Protein AF-A0A536BPM9-F1 (afdb_monomer_lite)

Radius of gyration: 30.45 Å; chains: 1; bounding box: 53×42×114 Å

Secondary structure (DSSP, 8-state):
-----------PPPP------------------------EEEEEEEEETTEEEEEEEEESS---HHHHHHHHHHHHHHHTTT--SSSHHHHHHHHHHHHH--EE--GGG-S-EEE--SSGGG-EEEPSS----SSS-S--S--B----------S----

Sequence (159 aa):
MAERDGRLSSPPGPAQGRGYTRIAPSLRGRFPVFPESLVFFYELHEGDDDLFSDLLLAREEEMDPELFFDTVQSVRHRVQDTYEHDTLIEAIAEVLERDYGFIFVSDDRLTAAVNVSKAEDENFLADLEGGAEPGEEDELGADYRAIVADFQGDPRRPN

Foldseek 3Di:
DDDDDDDDDDDDDDDDDDDDDPPDPPPPVPPPPPPPLPWDKDKDWDDDPPDIFMWIKTASDDDDPVRVVVLLVVQLVVPVVPDPDPDSVVSSRVCCVVPVVIDTDFLVNDPWDWDDDPDPVRTDTDDSVDDDDDDDDDDPRCRPDDDDDPPPPDPPDDD

pLDDT: mean 70.77, std 22.96, range [35.44, 98.38]

Structure (mmCIF, N/CA/C/O backbone):
data_AF-A0A536BPM9-F1
#
_entry.id   AF-A0A536BPM9-F1
#
loop_
_atom_site.group_PDB
_atom_site.id
_atom_site.type_symbol
_atom_site.label_atom_id
_atom_site.label_alt_id
_atom_site.label_comp_id
_atom_site.label_asym_id
_atom_site.label_entity_id
_atom_site.label_seq_id
_atom_site.pdbx_PDB_ins_code
_atom_site.Cartn_x
_atom_site.Cartn_y
_atom_site.Cartn_z
_atom_site.occupancy
_atom_site.B_iso_or_equiv
_atom_site.auth_seq_id
_atom_site.auth_comp_id
_atom_site.auth_asym_id
_atom_site.auth_atom_id
_atom_site.pdbx_PDB_model_num
ATOM 1 N N . MET A 1 1 ? 28.961 -3.727 -98.025 1.00 40.94 1 MET A N 1
ATOM 2 C CA . MET A 1 1 ? 28.758 -2.277 -97.823 1.00 40.94 1 MET A CA 1
ATOM 3 C C . MET A 1 1 ? 28.174 -2.077 -96.432 1.00 40.94 1 MET A C 1
ATOM 5 O O . MET A 1 1 ? 27.400 -2.927 -96.015 1.00 40.94 1 MET A O 1
ATOM 9 N N . ALA A 1 2 ? 28.647 -1.046 -95.726 1.00 40.09 2 ALA A N 1
ATOM 10 C CA . ALA A 1 2 ? 28.261 -0.608 -94.374 1.00 40.09 2 ALA A CA 1
ATOM 11 C C . ALA A 1 2 ? 26.733 -0.357 -94.259 1.00 40.09 2 ALA A C 1
ATOM 13 O O . ALA A 1 2 ? 26.079 -0.241 -95.287 1.00 40.09 2 ALA A O 1
ATOM 14 N N . GLU A 1 3 ? 26.078 -0.307 -93.094 1.00 39.88 3 GLU A N 1
ATOM 15 C CA . GLU A 1 3 ? 26.394 0.502 -91.909 1.00 39.88 3 GLU A CA 1
ATOM 16 C C . GLU A 1 3 ? 25.596 0.036 -90.662 1.00 39.88 3 GLU A C 1
ATOM 18 O O . GLU A 1 3 ? 24.747 -0.848 -90.739 1.00 39.88 3 GLU A O 1
ATOM 23 N N . ARG A 1 4 ? 25.951 0.595 -89.501 1.00 44.25 4 ARG A N 1
ATOM 24 C CA . ARG A 1 4 ? 25.688 0.155 -88.118 1.00 44.25 4 ARG A CA 1
ATOM 25 C C . ARG A 1 4 ? 24.351 0.653 -87.546 1.00 44.25 4 ARG A C 1
ATOM 27 O O . ARG A 1 4 ? 23.948 1.747 -87.895 1.00 44.25 4 ARG A O 1
ATOM 34 N N . ASP A 1 5 ? 23.785 -0.090 -86.585 1.00 43.41 5 ASP A N 1
ATOM 35 C CA . ASP A 1 5 ? 23.300 0.373 -85.256 1.00 43.41 5 ASP A CA 1
ATOM 36 C C . ASP A 1 5 ? 22.692 -0.849 -84.513 1.00 43.41 5 ASP A C 1
ATOM 38 O O . ASP A 1 5 ? 21.926 -1.602 -85.098 1.00 43.41 5 ASP A O 1
ATOM 42 N N . GLY A 1 6 ? 22.973 -1.216 -83.261 1.00 42.50 6 GLY A N 1
ATOM 43 C CA . GLY A 1 6 ? 23.669 -0.506 -82.200 1.00 42.50 6 GLY A CA 1
ATOM 44 C C . GLY A 1 6 ? 22.909 -0.482 -80.867 1.00 42.50 6 GLY A C 1
ATOM 45 O O . GLY A 1 6 ? 22.966 0.547 -80.214 1.00 42.50 6 GLY A O 1
ATOM 46 N N . ARG A 1 7 ? 22.204 -1.545 -80.417 1.00 44.56 7 ARG A N 1
ATOM 47 C CA . ARG A 1 7 ? 21.678 -1.624 -79.026 1.00 44.56 7 ARG A CA 1
ATOM 48 C C . ARG A 1 7 ? 21.736 -3.035 -78.424 1.00 44.56 7 ARG A C 1
ATOM 50 O O . ARG A 1 7 ? 20.856 -3.859 -78.653 1.00 44.56 7 ARG A O 1
ATOM 57 N N . LEU A 1 8 ? 22.784 -3.279 -77.630 1.00 44.41 8 LEU A N 1
ATOM 58 C CA . LEU A 1 8 ? 22.844 -4.334 -76.615 1.00 44.41 8 LEU A CA 1
ATOM 59 C C . LEU A 1 8 ? 22.082 -3.897 -75.352 1.00 44.41 8 LEU A C 1
ATOM 61 O O . LEU A 1 8 ? 22.133 -2.741 -74.942 1.00 44.41 8 LEU A O 1
ATOM 65 N N . SER A 1 9 ? 21.410 -4.873 -74.750 1.00 47.72 9 SER A N 1
ATOM 66 C CA . SER A 1 9 ? 20.686 -4.834 -73.479 1.00 47.72 9 SER A CA 1
ATOM 67 C C . SER A 1 9 ? 21.634 -4.891 -72.272 1.00 47.72 9 SER A C 1
ATOM 69 O O . SER A 1 9 ? 22.563 -5.699 -72.293 1.00 47.72 9 SER A O 1
ATOM 71 N N . SER A 1 10 ? 21.388 -4.074 -71.235 1.00 44.22 10 SER A N 1
ATOM 72 C CA . SER A 1 10 ? 21.797 -4.219 -69.812 1.00 44.22 10 SER A CA 1
ATOM 73 C C . SER A 1 10 ? 21.151 -3.078 -68.969 1.00 44.22 10 SER A C 1
ATOM 75 O O . SER A 1 10 ? 20.639 -2.131 -69.565 1.00 44.22 10 SER A O 1
ATOM 77 N N . PRO A 1 11 ? 21.153 -3.113 -67.616 1.00 46.88 11 PRO A N 1
ATOM 78 C CA . PRO A 1 11 ? 20.110 -3.610 -66.701 1.00 46.88 11 PRO A CA 1
ATOM 79 C C . PRO A 1 11 ? 19.320 -2.460 -66.009 1.00 46.88 11 PRO A C 1
ATOM 81 O O . PRO A 1 11 ? 19.604 -1.289 -66.264 1.00 46.88 11 PRO A O 1
ATOM 84 N N . PRO A 1 12 ? 18.324 -2.743 -65.136 1.00 44.25 12 PRO A N 1
ATOM 85 C CA . PRO A 1 12 ? 17.474 -1.701 -64.551 1.00 44.25 12 PRO A CA 1
ATOM 86 C C . PRO A 1 12 ? 18.182 -0.873 -63.463 1.00 44.25 12 PRO A C 1
ATOM 88 O O . PRO A 1 12 ? 18.850 -1.412 -62.583 1.00 44.25 12 PRO A O 1
ATOM 91 N N . GLY A 1 13 ? 17.982 0.448 -63.523 1.00 38.16 13 GLY A N 1
ATOM 92 C CA . GLY A 1 13 ? 18.310 1.410 -62.464 1.00 38.16 13 GLY A CA 1
ATOM 93 C C . GLY A 1 13 ? 17.225 1.503 -61.373 1.00 38.16 13 GLY A C 1
ATOM 94 O O . GLY A 1 13 ? 16.150 0.919 -61.520 1.00 38.16 13 GLY A O 1
ATOM 95 N N . PRO A 1 14 ? 17.502 2.214 -60.262 1.00 40.28 14 PRO A N 1
ATOM 96 C CA . PRO A 1 14 ? 16.812 2.030 -58.989 1.00 40.28 14 PRO A CA 1
ATOM 97 C C . PRO A 1 14 ? 15.455 2.739 -58.892 1.00 40.28 14 PRO A C 1
ATOM 99 O O . PRO A 1 14 ? 15.214 3.791 -59.484 1.00 40.28 14 PRO A O 1
ATOM 102 N N . ALA A 1 15 ? 14.594 2.131 -58.076 1.00 51.00 15 ALA A N 1
ATOM 103 C CA . ALA A 1 15 ? 13.246 2.549 -57.729 1.00 51.00 15 ALA A CA 1
ATOM 104 C C . ALA A 1 15 ? 13.170 3.978 -57.168 1.00 51.00 15 ALA A C 1
ATOM 106 O O . ALA A 1 15 ? 13.885 4.325 -56.230 1.00 51.00 15 ALA A O 1
ATOM 107 N N . GLN A 1 16 ? 12.224 4.769 -57.678 1.00 44.72 16 GLN A N 1
ATOM 108 C CA . GLN A 1 16 ? 11.782 6.021 -57.067 1.00 44.72 16 GLN A CA 1
ATOM 109 C C . GLN A 1 16 ? 10.257 6.144 -57.153 1.00 44.72 16 GLN A C 1
ATOM 111 O O . GLN A 1 16 ? 9.672 6.028 -58.226 1.00 44.72 16 GLN A O 1
ATOM 116 N N . GLY A 1 17 ? 9.638 6.428 -56.002 1.00 38.03 17 GLY A N 1
ATOM 117 C CA . GLY A 1 17 ? 8.384 7.178 -55.945 1.00 38.03 17 GLY A CA 1
ATOM 118 C C . GLY A 1 17 ? 7.096 6.400 -55.678 1.00 38.03 17 GLY A C 1
ATOM 119 O O . GLY A 1 17 ? 6.111 6.632 -56.371 1.00 38.03 17 GLY A O 1
ATOM 120 N N . ARG A 1 18 ? 7.038 5.538 -54.651 1.00 43.97 18 ARG A N 1
ATOM 121 C CA . 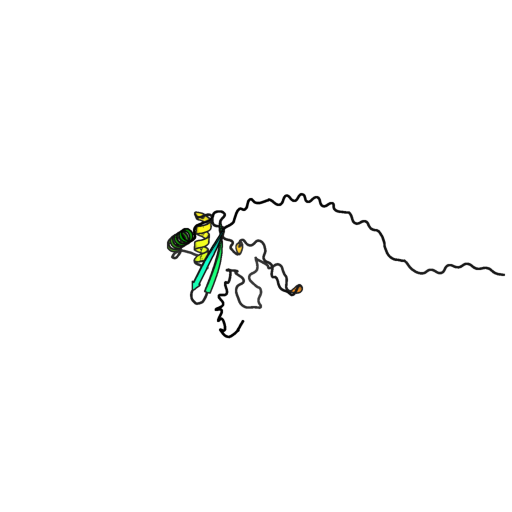ARG A 1 18 ? 5.744 5.184 -54.035 1.00 43.97 18 ARG A CA 1
ATOM 122 C C . ARG A 1 18 ? 5.471 6.159 -52.893 1.00 43.97 18 ARG A C 1
ATOM 124 O O . ARG A 1 18 ? 6.286 6.296 -51.986 1.00 43.97 18 ARG A O 1
ATOM 131 N N . GLY A 1 19 ? 4.365 6.889 -53.014 1.00 35.44 19 GLY A N 1
ATOM 132 C CA . GLY A 1 19 ? 3.985 7.974 -52.121 1.00 35.44 19 GLY A CA 1
ATOM 133 C C . GLY A 1 19 ? 3.903 7.532 -50.664 1.00 35.44 19 GLY A C 1
ATOM 134 O O . GLY A 1 19 ? 3.181 6.599 -50.326 1.00 35.44 19 GLY A O 1
ATOM 135 N N . TYR A 1 20 ? 4.613 8.254 -49.803 1.00 39.41 20 TYR A N 1
ATOM 136 C CA . TYR A 1 20 ? 4.286 8.293 -48.390 1.00 39.41 20 TYR A CA 1
ATOM 137 C C . TYR A 1 20 ? 3.004 9.105 -48.251 1.00 39.41 20 TYR A C 1
ATOM 139 O O . TYR A 1 20 ? 2.985 10.316 -48.483 1.00 39.41 20 TYR A O 1
ATOM 147 N N . THR A 1 21 ? 1.920 8.432 -47.888 1.00 39.25 21 THR A N 1
ATOM 148 C CA . THR A 1 21 ? 0.756 9.088 -47.306 1.00 39.25 21 THR A CA 1
ATOM 149 C C . THR A 1 21 ? 1.252 9.885 -46.103 1.00 39.25 21 THR A C 1
ATOM 151 O O . THR A 1 21 ? 1.647 9.303 -45.094 1.00 39.25 21 THR A O 1
ATOM 154 N N . ARG A 1 22 ? 1.274 11.221 -46.203 1.00 39.66 22 ARG A N 1
ATOM 155 C CA . ARG A 1 22 ? 1.380 12.073 -45.016 1.00 39.66 22 ARG A CA 1
ATOM 156 C C . ARG A 1 22 ? 0.126 11.822 -44.195 1.00 39.66 22 ARG A C 1
ATOM 158 O O . ARG A 1 22 ? -0.936 12.350 -44.517 1.00 39.66 22 ARG A O 1
ATOM 165 N N . ILE A 1 23 ? 0.252 11.025 -43.144 1.00 48.69 23 ILE A N 1
ATOM 166 C CA . ILE A 1 23 ? -0.707 11.066 -42.051 1.00 48.69 23 ILE A CA 1
ATOM 167 C C . ILE A 1 23 ? -0.538 12.455 -41.436 1.00 48.69 23 ILE A C 1
ATOM 169 O O . ILE A 1 23 ? 0.531 12.809 -40.937 1.00 48.69 23 ILE A O 1
ATOM 173 N N . ALA A 1 24 ? -1.555 13.296 -41.601 1.00 45.25 24 ALA A N 1
ATOM 174 C CA . ALA A 1 24 ? -1.614 14.589 -40.945 1.00 45.25 24 ALA A CA 1
ATOM 175 C C . ALA A 1 24 ? -1.524 14.374 -39.423 1.00 45.25 24 ALA A C 1
ATOM 177 O O . ALA A 1 24 ? -2.186 13.467 -38.916 1.00 45.25 24 ALA A O 1
ATOM 178 N N . PRO A 1 25 ? -0.770 15.190 -38.668 1.00 41.00 25 PRO A N 1
ATOM 179 C CA . PRO A 1 25 ? -0.822 15.141 -37.217 1.00 41.00 25 PRO A CA 1
ATOM 180 C C . PRO A 1 25 ? -2.131 15.799 -36.765 1.00 41.00 25 PRO A C 1
ATOM 182 O O . PRO A 1 25 ? -2.165 16.958 -36.362 1.00 41.00 25 PRO A O 1
ATOM 185 N N . SER A 1 26 ? -3.242 15.070 -36.853 1.00 53.66 26 SER A N 1
ATOM 186 C CA . SER A 1 26 ? -4.461 15.403 -36.122 1.00 53.66 26 SER A CA 1
ATOM 187 C C . SER A 1 26 ? -4.444 14.680 -34.782 1.00 53.66 26 SER A C 1
ATOM 189 O O . SER A 1 26 ? -5.282 13.829 -34.504 1.00 53.66 26 SER A O 1
ATOM 191 N N . LEU A 1 27 ? -3.482 15.036 -33.938 1.00 51.84 27 LEU A N 1
ATOM 192 C CA . LEU A 1 27 ? -3.592 14.818 -32.505 1.00 51.84 27 LEU A CA 1
ATOM 193 C C . LEU A 1 27 ? -3.676 16.193 -31.852 1.00 51.84 27 LEU A C 1
ATOM 195 O O . LEU A 1 27 ? -2.754 16.664 -31.197 1.00 51.84 27 LEU A O 1
ATOM 199 N N . ARG A 1 28 ? -4.867 16.798 -31.941 1.00 53.19 28 ARG A N 1
ATOM 200 C CA . ARG A 1 28 ? -5.418 17.466 -30.757 1.00 53.19 28 ARG A CA 1
ATOM 201 C C . ARG A 1 28 ? -5.745 16.373 -29.736 1.00 53.19 28 ARG A C 1
ATOM 203 O O . ARG A 1 28 ? -6.903 16.138 -29.411 1.00 53.19 28 ARG A O 1
ATOM 210 N N . GLY A 1 29 ? -4.709 15.679 -29.273 1.00 43.66 29 GLY A N 1
ATOM 211 C CA . GLY A 1 29 ? -4.737 14.976 -28.014 1.00 43.66 29 GLY A CA 1
ATOM 212 C C . GLY A 1 29 ? -4.764 16.076 -26.981 1.00 43.66 29 GLY A C 1
ATOM 213 O O . GLY A 1 29 ? -3.732 16.625 -26.607 1.00 43.66 29 GLY A O 1
ATOM 214 N N . ARG A 1 30 ? -5.970 16.470 -26.584 1.00 48.91 30 ARG A N 1
ATOM 215 C CA . ARG A 1 30 ? -6.158 17.050 -25.270 1.00 48.91 30 ARG A CA 1
ATOM 216 C C . ARG A 1 30 ? -5.756 15.930 -24.320 1.00 48.91 30 ARG A C 1
ATOM 218 O O . ARG A 1 30 ? -6.596 15.122 -23.946 1.00 48.91 30 ARG A O 1
ATOM 225 N N . PHE A 1 31 ? -4.459 15.834 -24.023 1.00 47.31 31 PHE A N 1
ATOM 226 C CA . PHE A 1 31 ? -4.043 15.190 -22.795 1.00 47.31 31 PHE A CA 1
ATOM 227 C C . PHE A 1 31 ? -4.908 15.844 -21.721 1.00 47.31 31 PHE A C 1
ATOM 229 O O . PHE A 1 31 ? -5.029 17.081 -21.739 1.00 47.31 31 PHE A O 1
ATOM 236 N N . PRO A 1 32 ? -5.624 15.072 -20.893 1.00 47.81 32 PRO A N 1
ATOM 237 C CA . PRO A 1 32 ? -6.206 15.660 -19.709 1.00 47.81 32 PRO A CA 1
ATOM 238 C C . PRO A 1 32 ? -5.065 16.413 -19.025 1.00 47.81 32 PRO A C 1
ATOM 240 O O . PRO A 1 32 ? -4.073 15.826 -18.605 1.00 47.81 32 PRO A O 1
ATOM 243 N N . VAL A 1 33 ? -5.169 17.743 -19.010 1.00 50.06 33 VAL A N 1
ATOM 244 C CA . VAL A 1 33 ? -4.526 18.525 -17.969 1.00 50.06 33 VAL A CA 1
ATOM 245 C C . VAL A 1 33 ? -5.301 18.073 -16.756 1.00 50.06 33 VAL A C 1
ATOM 247 O O . VAL A 1 33 ? -6.405 18.562 -16.504 1.00 50.06 33 VAL A O 1
ATOM 250 N N . PHE A 1 34 ? -4.803 17.023 -16.111 1.00 48.59 34 PHE A N 1
ATOM 251 C CA . PHE A 1 34 ? -5.224 16.753 -14.764 1.00 48.59 34 PHE A CA 1
ATOM 252 C C . PHE A 1 34 ? -4.969 18.082 -14.034 1.00 48.59 34 PHE A C 1
ATOM 254 O O . PHE A 1 34 ? -3.898 18.676 -14.228 1.00 48.59 34 PHE A O 1
ATOM 261 N N . PRO A 1 35 ? -5.926 18.621 -13.252 1.00 54.12 35 PRO A N 1
ATOM 262 C CA . PRO A 1 35 ? -5.493 19.492 -12.160 1.00 54.12 35 PRO A CA 1
ATOM 263 C C . PRO A 1 35 ? -4.351 18.750 -11.455 1.00 54.12 35 PRO A C 1
ATOM 265 O O . PRO A 1 35 ? -4.311 17.526 -11.550 1.00 54.12 35 PRO A O 1
ATOM 268 N N . GLU A 1 36 ? -3.400 19.420 -10.813 1.00 57.84 36 GLU A N 1
ATOM 269 C CA . GLU A 1 36 ? -2.443 18.689 -9.977 1.00 57.84 36 GLU A CA 1
ATOM 270 C C . GLU A 1 36 ? -3.218 18.020 -8.826 1.00 57.84 36 GLU A C 1
ATOM 272 O O . GLU A 1 36 ? -3.287 18.531 -7.715 1.00 57.84 36 GLU A O 1
ATOM 277 N N . SER A 1 37 ? -3.902 16.914 -9.121 1.00 58.00 37 SER A N 1
ATOM 278 C CA . SER A 1 37 ? -4.378 15.907 -8.206 1.00 58.00 37 SER A CA 1
ATOM 279 C C . SER A 1 37 ? -3.089 15.268 -7.751 1.00 58.00 37 SER A C 1
ATOM 281 O O . SER A 1 37 ? -2.585 14.326 -8.366 1.00 58.00 37 SER A O 1
ATOM 283 N N . LEU A 1 38 ? -2.468 15.926 -6.779 1.00 76.00 38 LEU A N 1
ATOM 284 C CA . LEU A 1 38 ? -1.324 15.397 -6.082 1.00 76.00 38 LEU A CA 1
ATOM 285 C C . LEU A 1 38 ? -1.839 14.130 -5.414 1.00 76.00 38 LEU A C 1
ATOM 287 O O . LEU A 1 38 ? -2.634 14.183 -4.485 1.00 76.00 38 LEU A O 1
ATOM 291 N N . VAL A 1 39 ? -1.479 12.990 -5.988 1.00 88.12 39 VAL A N 1
ATOM 292 C CA . VAL A 1 39 ? -1.596 11.719 -5.295 1.00 88.12 39 VAL A CA 1
ATOM 293 C C . VAL A 1 39 ? -0.482 11.718 -4.256 1.00 88.12 39 VAL A C 1
ATOM 295 O O . VAL A 1 39 ? 0.670 12.022 -4.573 1.00 88.12 39 VAL A O 1
ATOM 298 N N . PHE A 1 40 ? -0.839 11.425 -3.016 1.00 93.25 40 PHE A N 1
ATOM 299 C CA . PHE A 1 40 ? 0.079 11.304 -1.896 1.00 93.25 40 PHE A CA 1
ATOM 300 C C . PHE A 1 40 ? 0.405 9.831 -1.702 1.00 93.25 40 PHE A C 1
ATOM 302 O O . PHE A 1 40 ? -0.489 8.986 -1.775 1.00 93.25 40 PHE A O 1
ATOM 309 N N . PHE A 1 41 ? 1.681 9.532 -1.481 1.00 93.50 41 PHE A N 1
ATOM 310 C CA . PHE A 1 41 ? 2.178 8.168 -1.358 1.00 93.50 41 PHE A CA 1
ATOM 311 C C . PHE A 1 41 ? 2.622 7.896 0.072 1.00 93.50 41 PHE A C 1
ATOM 313 O O . PHE A 1 41 ? 3.242 8.747 0.710 1.00 93.50 41 PHE A O 1
ATOM 320 N N . TYR A 1 42 ? 2.297 6.704 0.546 1.00 94.81 42 TYR A N 1
ATOM 321 C CA . TYR A 1 42 ? 2.603 6.208 1.878 1.00 94.81 42 TYR A CA 1
ATOM 322 C C . TYR A 1 42 ? 3.153 4.796 1.742 1.00 94.81 42 TYR A C 1
ATOM 324 O O . TYR A 1 42 ? 2.842 4.103 0.778 1.00 94.81 42 TYR A O 1
ATOM 332 N N . GLU A 1 43 ? 3.961 4.374 2.700 1.00 93.69 43 GLU A N 1
ATOM 333 C CA . GLU A 1 43 ? 4.610 3.068 2.682 1.00 93.69 43 GLU A CA 1
ATOM 334 C C . GLU A 1 43 ? 4.332 2.354 4.002 1.00 93.69 43 GLU A C 1
ATOM 336 O O . GLU A 1 43 ? 4.379 2.972 5.072 1.00 93.69 43 GLU A O 1
ATOM 341 N N . LEU A 1 44 ? 4.010 1.067 3.915 1.00 93.19 44 LEU A N 1
ATOM 342 C CA . LEU A 1 44 ? 4.022 0.148 5.044 1.00 93.19 44 LEU A CA 1
ATOM 343 C C . LEU A 1 44 ? 5.223 -0.777 4.889 1.00 93.19 44 LEU A C 1
ATOM 345 O O . LEU A 1 44 ? 5.481 -1.267 3.796 1.00 93.19 44 LEU A O 1
ATOM 349 N N . HIS A 1 45 ? 5.925 -1.003 5.993 1.00 90.94 45 HIS A N 1
ATOM 350 C CA . HIS A 1 45 ? 7.078 -1.889 6.067 1.00 90.94 45 HIS A CA 1
ATOM 351 C C . HIS A 1 45 ? 6.807 -2.952 7.129 1.00 90.94 45 HIS A C 1
ATOM 353 O O . HIS A 1 45 ? 6.483 -2.608 8.274 1.00 90.94 45 HIS A O 1
ATOM 359 N N . GLU A 1 46 ? 6.950 -4.218 6.757 1.00 86.94 46 GLU A N 1
ATOM 360 C CA . GLU A 1 46 ? 6.944 -5.364 7.659 1.00 86.94 46 GLU A CA 1
ATOM 361 C C . GLU A 1 46 ? 8.301 -6.050 7.603 1.00 86.94 46 GLU A C 1
ATOM 363 O O . GLU A 1 46 ? 8.775 -6.426 6.536 1.00 86.94 46 GLU A O 1
ATOM 368 N N . GLY A 1 47 ? 8.926 -6.203 8.766 1.00 79.44 47 GLY A N 1
ATOM 369 C CA . GLY A 1 47 ? 10.175 -6.932 8.908 1.00 79.44 47 GLY A CA 1
ATOM 370 C C . GLY A 1 47 ? 10.177 -7.705 10.218 1.00 79.44 47 GLY A C 1
ATOM 371 O O . GLY A 1 47 ? 10.165 -7.090 11.288 1.00 79.44 47 GLY A O 1
ATOM 372 N N . ASP A 1 48 ? 10.201 -9.032 10.129 1.00 66.00 48 ASP A N 1
ATOM 373 C CA . ASP A 1 48 ? 10.736 -9.915 11.175 1.00 66.00 48 ASP A CA 1
ATOM 374 C C . ASP A 1 48 ? 12.036 -10.532 10.631 1.00 66.00 48 ASP A C 1
ATOM 376 O O . ASP A 1 48 ? 12.215 -10.545 9.417 1.00 66.00 48 ASP A O 1
ATOM 380 N N . ASP A 1 49 ? 12.946 -10.993 11.496 1.00 53.78 49 ASP A N 1
ATOM 381 C CA . ASP A 1 49 ? 14.386 -11.241 11.245 1.00 53.78 49 ASP A CA 1
ATOM 382 C C . ASP A 1 49 ? 14.760 -11.975 9.919 1.00 53.78 49 ASP A C 1
ATOM 384 O O . ASP A 1 49 ? 15.914 -11.881 9.492 1.00 53.78 49 ASP A O 1
ATOM 388 N N . ASP A 1 50 ? 13.813 -12.646 9.246 1.00 58.22 50 ASP A N 1
ATOM 389 C CA . ASP A 1 50 ? 13.992 -13.430 8.014 1.00 58.22 50 ASP A CA 1
ATOM 390 C C . ASP A 1 50 ? 13.145 -12.988 6.783 1.00 58.22 50 ASP A C 1
ATOM 392 O O . ASP A 1 50 ? 13.403 -13.488 5.687 1.00 58.22 50 ASP A O 1
ATOM 396 N N . LEU A 1 51 ? 12.167 -12.074 6.900 1.00 64.31 51 LEU A N 1
ATOM 397 C CA . LEU A 1 51 ? 11.308 -11.635 5.778 1.00 64.31 51 LEU A CA 1
ATOM 398 C C . LEU A 1 51 ? 11.030 -10.127 5.847 1.00 64.31 51 LEU A C 1
ATOM 400 O O . LEU A 1 51 ? 10.546 -9.633 6.863 1.00 64.31 51 LEU A O 1
ATOM 404 N N . PHE A 1 52 ? 11.315 -9.420 4.748 1.00 74.81 52 PHE A N 1
ATOM 405 C CA . PHE A 1 52 ? 11.017 -7.997 4.575 1.00 74.81 52 PHE A CA 1
ATOM 406 C C . PHE A 1 52 ? 10.009 -7.818 3.443 1.00 74.81 52 PHE A C 1
ATOM 408 O O . PHE A 1 52 ? 10.305 -8.195 2.305 1.00 74.81 52 PHE A O 1
ATOM 415 N N . SER A 1 53 ? 8.872 -7.209 3.761 1.00 82.50 53 SER A N 1
ATOM 416 C CA . SER A 1 53 ? 7.818 -6.866 2.809 1.00 82.50 53 SER A CA 1
ATOM 417 C C . SER A 1 53 ? 7.521 -5.371 2.892 1.00 82.50 53 SER A C 1
ATOM 419 O O . SER A 1 53 ? 7.285 -4.843 3.984 1.00 82.50 53 SER A O 1
ATOM 421 N N . ASP A 1 54 ? 7.501 -4.694 1.739 1.00 86.69 54 ASP A N 1
ATOM 422 C CA . ASP A 1 54 ? 7.120 -3.282 1.642 1.00 86.69 54 ASP A CA 1
ATOM 423 C C . ASP A 1 54 ? 5.932 -3.110 0.700 1.00 86.69 54 ASP A C 1
ATOM 425 O O . ASP A 1 54 ? 5.840 -3.728 -0.364 1.00 86.69 54 ASP A O 1
ATOM 429 N N . LEU A 1 55 ? 5.038 -2.197 1.072 1.00 87.69 55 LEU A N 1
ATOM 430 C CA . LEU A 1 55 ? 3.794 -1.949 0.362 1.00 87.69 55 LEU A CA 1
ATOM 431 C C . LEU A 1 55 ? 3.569 -0.450 0.175 1.00 87.69 55 LEU A C 1
ATOM 433 O O . LEU A 1 55 ? 3.516 0.312 1.143 1.00 87.69 55 LEU A O 1
ATOM 437 N N . LEU A 1 56 ? 3.369 -0.030 -1.079 1.00 90.81 56 LEU A N 1
ATOM 438 C CA . LEU A 1 56 ? 3.029 1.349 -1.431 1.00 90.81 56 LEU A CA 1
ATOM 439 C C . LEU A 1 56 ? 1.514 1.578 -1.483 1.00 90.81 56 LEU A C 1
ATOM 441 O O . LEU A 1 56 ? 0.763 0.873 -2.157 1.00 90.81 56 LEU A O 1
ATOM 445 N N . LEU A 1 57 ? 1.082 2.640 -0.811 1.00 93.50 57 LEU A N 1
ATOM 446 C CA . LEU A 1 57 ? -0.287 3.131 -0.767 1.00 93.50 57 LEU A CA 1
ATOM 447 C C . LEU A 1 57 ? -0.368 4.505 -1.427 1.00 93.50 57 LEU A C 1
ATOM 449 O O . LEU A 1 57 ? 0.486 5.364 -1.213 1.00 93.50 57 LEU A O 1
ATOM 453 N N . ALA A 1 58 ? -1.439 4.747 -2.171 1.00 93.00 58 ALA A N 1
ATOM 454 C CA . ALA A 1 58 ? -1.747 6.038 -2.771 1.00 93.00 58 ALA A CA 1
ATOM 455 C C . ALA A 1 58 ? -3.034 6.627 -2.181 1.00 93.00 58 ALA A C 1
ATOM 457 O O . ALA A 1 58 ? -3.959 5.897 -1.843 1.00 93.00 58 ALA A O 1
ATOM 458 N N . ARG A 1 59 ? -3.130 7.953 -2.078 1.00 93.81 59 ARG A N 1
ATOM 459 C CA . ARG A 1 59 ? -4.348 8.655 -1.643 1.00 93.81 59 ARG A CA 1
ATOM 460 C C . ARG A 1 59 ? -4.498 9.975 -2.394 1.00 93.81 59 ARG A C 1
ATOM 462 O O . ARG A 1 59 ? -3.513 10.663 -2.630 1.00 93.81 59 ARG A O 1
ATOM 469 N N . GLU A 1 60 ? -5.722 10.348 -2.767 1.00 93.75 60 GLU A N 1
ATOM 470 C CA . GLU A 1 60 ? -5.991 11.616 -3.481 1.00 93.75 60 GLU A CA 1
ATOM 471 C C . GLU A 1 60 ? -5.931 12.854 -2.567 1.00 93.75 60 GLU A C 1
ATOM 473 O O . GLU A 1 60 ? -5.789 13.980 -3.039 1.00 93.75 60 GLU A O 1
ATOM 478 N N . GLU A 1 61 ? -6.044 12.648 -1.255 1.00 92.88 61 GLU A N 1
ATOM 479 C CA . GLU A 1 61 ? -5.991 13.690 -0.233 1.00 92.88 61 GLU A CA 1
ATOM 480 C C . GLU A 1 61 ? -4.802 13.467 0.700 1.00 92.88 61 GLU A C 1
ATOM 482 O O . GLU A 1 61 ? -4.577 12.352 1.184 1.00 92.88 61 GLU A O 1
ATOM 487 N N . GLU A 1 62 ? -4.090 14.547 1.020 1.00 94.75 62 GLU A N 1
ATOM 488 C CA . GLU A 1 62 ? -3.001 14.504 1.989 1.00 94.75 62 GLU A CA 1
ATOM 489 C C . GLU A 1 62 ? -3.530 14.047 3.353 1.00 94.7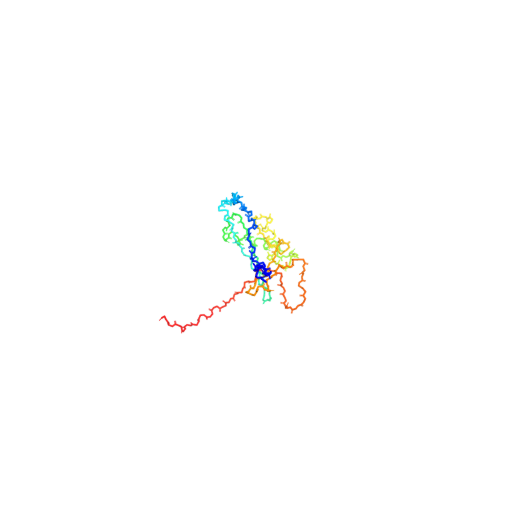5 62 GLU A C 1
ATOM 491 O O . GLU A 1 62 ? -4.550 14.520 3.864 1.00 94.75 62 GLU A O 1
ATOM 496 N N . MET A 1 63 ? -2.831 13.087 3.934 1.00 95.69 63 MET A N 1
ATOM 497 C CA . MET A 1 63 ? -2.920 12.702 5.331 1.00 95.69 63 MET A CA 1
ATOM 498 C C . MET A 1 63 ? -1.642 13.140 6.035 1.00 95.69 63 MET A C 1
ATOM 500 O O . MET A 1 63 ? -0.541 12.844 5.564 1.00 95.69 63 MET A O 1
ATOM 504 N N . ASP A 1 64 ? -1.808 13.813 7.170 1.00 96.88 64 ASP A N 1
ATOM 505 C CA . ASP A 1 64 ? -0.703 14.135 8.066 1.00 96.88 64 ASP A CA 1
ATOM 506 C C . ASP A 1 64 ? 0.021 12.846 8.526 1.00 96.88 64 ASP A C 1
ATOM 508 O O . ASP A 1 64 ? -0.654 11.851 8.810 1.00 96.88 64 ASP A O 1
ATOM 512 N N . PRO A 1 65 ? 1.365 12.827 8.611 1.00 97.19 65 PRO A N 1
ATOM 513 C CA . PRO A 1 65 ? 2.111 11.631 9.001 1.00 97.19 65 PRO A CA 1
ATOM 514 C C . PRO A 1 65 ? 1.761 11.069 10.388 1.00 97.19 65 PRO A C 1
ATOM 516 O O . PRO A 1 65 ? 1.740 9.849 10.551 1.00 97.19 65 PRO A O 1
ATOM 519 N N . GLU A 1 66 ? 1.474 11.916 11.385 1.00 97.69 66 GLU A N 1
ATOM 520 C CA . GLU A 1 66 ? 1.082 11.456 12.727 1.00 97.69 66 GLU A CA 1
ATOM 521 C C . GLU A 1 66 ? -0.308 10.817 12.677 1.00 97.69 66 GLU A C 1
ATOM 523 O O . GLU A 1 66 ? -0.528 9.736 13.226 1.00 97.69 66 GLU A O 1
ATOM 528 N N . LEU A 1 67 ? -1.230 11.434 11.932 1.00 97.81 67 LEU A N 1
ATOM 529 C CA . LEU A 1 67 ? -2.557 10.869 11.695 1.00 97.81 67 LEU A CA 1
ATOM 530 C C . LEU A 1 67 ? -2.491 9.532 10.941 1.00 97.81 67 LEU A C 1
ATOM 532 O O . LEU A 1 67 ? -3.246 8.610 11.263 1.00 97.81 67 LEU A O 1
ATOM 536 N N . PHE A 1 68 ? -1.601 9.411 9.953 1.00 97.94 68 PHE A N 1
ATOM 537 C CA . PHE A 1 68 ? -1.363 8.156 9.241 1.00 97.94 68 PHE A CA 1
ATOM 538 C C . PHE A 1 68 ? -0.870 7.071 10.199 1.00 97.94 68 PHE A C 1
ATOM 540 O O . PHE A 1 68 ? -1.460 5.992 10.247 1.00 97.94 68 PHE A O 1
ATOM 547 N N . PHE A 1 69 ? 0.134 7.377 11.026 1.00 97.75 69 PHE A N 1
ATOM 548 C CA . PHE A 1 69 ? 0.651 6.451 12.032 1.00 97.75 69 PHE A CA 1
ATOM 549 C C . PHE A 1 69 ? -0.443 5.972 12.997 1.00 97.75 69 PHE A C 1
ATOM 551 O O . PHE A 1 69 ? -0.626 4.767 13.172 1.00 97.75 69 PHE A O 1
ATOM 558 N N . ASP A 1 70 ? -1.219 6.888 13.578 1.00 98.31 70 ASP A N 1
ATOM 559 C CA . ASP A 1 70 ? -2.297 6.538 14.511 1.00 98.31 70 ASP A CA 1
ATOM 560 C C . ASP A 1 70 ? -3.379 5.678 13.844 1.00 98.31 70 ASP A C 1
ATOM 562 O O . ASP A 1 70 ? -3.906 4.733 14.443 1.00 98.31 70 ASP A O 1
ATOM 566 N N . THR A 1 71 ? -3.687 5.974 12.580 1.00 98.38 71 THR A N 1
ATOM 567 C CA . THR A 1 71 ? -4.640 5.204 11.779 1.00 98.38 71 THR A CA 1
ATOM 568 C C . THR A 1 71 ? -4.136 3.782 11.549 1.00 98.38 71 THR A C 1
ATOM 570 O O . THR A 1 71 ? -4.850 2.826 11.861 1.00 98.38 71 THR A O 1
ATOM 573 N N . VAL A 1 72 ? -2.894 3.630 11.083 1.00 97.88 72 VAL A N 1
ATOM 574 C CA . VAL A 1 72 ? -2.243 2.329 10.872 1.00 97.88 72 VAL A CA 1
ATOM 575 C C . VAL A 1 72 ? -2.223 1.524 12.168 1.00 97.88 72 VAL A C 1
ATOM 577 O O . VAL A 1 72 ? -2.624 0.365 12.173 1.00 97.88 72 VAL A O 1
ATOM 580 N N . GLN A 1 73 ? -1.853 2.135 13.296 1.00 98.00 73 GLN A N 1
ATOM 581 C CA . GLN A 1 73 ? -1.810 1.451 14.591 1.00 98.00 73 GLN A CA 1
ATOM 582 C C . GLN A 1 73 ? -3.198 1.009 15.068 1.00 98.00 73 GLN A C 1
ATOM 584 O O . GLN A 1 73 ? -3.350 -0.090 15.608 1.00 98.00 73 GLN A O 1
ATOM 589 N N . SER A 1 74 ? -4.226 1.833 14.849 1.00 98.06 74 SER A N 1
ATOM 590 C CA . SER A 1 74 ? -5.613 1.475 15.160 1.00 98.06 74 SER A CA 1
ATOM 591 C C . SER A 1 74 ? -6.094 0.280 14.336 1.00 98.06 74 SER A C 1
ATOM 593 O O . SER A 1 74 ? -6.732 -0.629 14.878 1.00 98.06 74 SER A O 1
ATOM 595 N N . VAL A 1 75 ? -5.770 0.261 13.040 1.00 98.06 75 VAL A N 1
ATOM 596 C CA . VAL A 1 75 ? -6.085 -0.852 12.139 1.00 98.06 75 VAL A CA 1
ATOM 597 C C . VAL A 1 75 ? -5.308 -2.100 12.544 1.00 98.06 75 VAL A C 1
ATOM 599 O O . VAL A 1 75 ? -5.929 -3.142 12.742 1.00 98.06 75 VAL A O 1
ATOM 602 N N . ARG A 1 76 ? -3.994 -1.986 12.772 1.00 97.00 76 ARG A N 1
ATOM 603 C CA . ARG A 1 76 ? -3.124 -3.082 13.216 1.00 97.00 76 ARG A CA 1
ATOM 604 C C . ARG A 1 76 ? -3.717 -3.800 14.420 1.00 97.00 76 ARG A C 1
ATOM 606 O O . ARG A 1 76 ? -3.919 -5.004 14.370 1.00 97.00 76 ARG A O 1
ATOM 613 N N . HIS A 1 77 ? -4.097 -3.066 15.466 1.00 97.19 77 HIS A N 1
ATOM 614 C CA . HIS A 1 77 ? -4.706 -3.650 16.665 1.00 97.19 77 HIS A CA 1
ATOM 615 C C . HIS A 1 77 ? -6.019 -4.397 16.415 1.00 97.19 77 HIS A C 1
ATOM 617 O O . HIS A 1 77 ? -6.380 -5.269 17.201 1.00 97.19 77 HIS A O 1
ATOM 623 N N . ARG A 1 78 ? -6.754 -4.049 15.357 1.00 95.88 78 ARG A N 1
ATOM 624 C CA . ARG A 1 78 ? -8.012 -4.704 14.997 1.00 95.88 78 ARG A CA 1
ATOM 625 C C . ARG A 1 78 ? -7.789 -6.007 14.236 1.00 95.88 78 ARG A C 1
ATOM 627 O O . ARG A 1 78 ? -8.600 -6.912 14.392 1.00 95.88 78 ARG A O 1
ATOM 634 N N . VAL A 1 79 ? -6.753 -6.067 13.398 1.00 96.44 79 VAL A N 1
ATOM 635 C CA . VAL A 1 79 ? -6.556 -7.161 12.433 1.00 96.44 79 VAL A CA 1
ATOM 636 C C . VAL A 1 79 ? -5.454 -8.140 12.824 1.00 96.44 79 VAL A C 1
ATOM 638 O O . VAL A 1 79 ? -5.530 -9.290 12.410 1.00 96.44 79 VAL A O 1
ATOM 641 N N . GLN A 1 80 ? -4.485 -7.726 13.651 1.00 94.19 80 GLN A N 1
ATOM 642 C CA . GLN A 1 80 ? -3.257 -8.479 13.966 1.00 94.19 80 GLN A CA 1
ATOM 643 C C . GLN A 1 80 ? -3.472 -9.922 14.456 1.00 94.19 80 GLN A C 1
ATOM 645 O O . GLN A 1 80 ? -2.573 -10.739 14.317 1.00 94.19 80 GLN A O 1
ATOM 650 N N . ASP A 1 81 ? -4.634 -10.239 15.031 1.00 93.88 81 ASP A N 1
ATOM 651 C CA . ASP A 1 81 ? -4.920 -11.552 15.623 1.00 93.88 81 ASP A CA 1
ATOM 652 C C . ASP A 1 81 ? -5.868 -12.412 14.758 1.00 93.88 81 ASP A C 1
ATOM 654 O O . ASP A 1 81 ? -6.234 -13.517 15.160 1.00 93.88 81 ASP A O 1
ATOM 658 N N . THR A 1 82 ? -6.331 -11.903 13.609 1.00 93.00 82 THR A N 1
ATOM 659 C CA . THR A 1 82 ? -7.415 -12.522 12.819 1.00 93.00 82 THR A CA 1
ATOM 660 C C . THR A 1 82 ? -7.255 -12.398 11.301 1.00 93.00 82 THR A C 1
ATOM 662 O O . THR A 1 82 ? -8.224 -12.635 10.583 1.00 93.00 82 THR A O 1
ATOM 665 N N . TYR A 1 83 ? -6.113 -11.923 10.804 1.00 90.50 83 TYR A N 1
ATOM 666 C CA . TYR A 1 83 ? -5.902 -11.768 9.365 1.00 90.50 83 TYR A CA 1
ATOM 667 C C . TYR A 1 83 ? -5.550 -13.107 8.704 1.00 90.50 83 TYR A C 1
ATOM 669 O O . TYR A 1 83 ? -4.991 -13.992 9.345 1.00 90.50 83 TYR A O 1
ATOM 677 N N . GLU A 1 84 ? -5.911 -13.238 7.428 1.00 88.44 84 GLU A N 1
ATOM 678 C CA . GLU A 1 84 ? -5.685 -14.443 6.609 1.00 88.44 84 GLU A CA 1
ATOM 679 C C . GLU A 1 84 ? -4.739 -14.172 5.425 1.00 88.44 84 GLU A C 1
ATOM 681 O O . GLU A 1 84 ? -4.472 -15.077 4.642 1.00 88.44 84 GLU A O 1
ATOM 686 N N . HIS A 1 85 ? -4.292 -12.921 5.268 1.00 86.81 85 HIS A N 1
ATOM 687 C CA . HIS A 1 85 ? -3.314 -12.520 4.251 1.00 86.81 85 HIS A CA 1
ATOM 688 C C . HIS A 1 85 ? -1.924 -13.062 4.578 1.00 86.81 85 HIS A C 1
ATOM 690 O O . HIS A 1 85 ? -1.661 -13.425 5.728 1.00 86.81 85 HIS A O 1
ATOM 696 N N . ASP A 1 86 ? -1.045 -13.082 3.578 1.00 84.50 86 ASP A N 1
ATOM 697 C CA . ASP A 1 86 ? 0.317 -13.600 3.722 1.00 84.50 86 ASP A CA 1
ATOM 698 C C . ASP A 1 86 ? 1.163 -12.699 4.635 1.00 84.50 86 ASP A C 1
ATOM 700 O O . ASP A 1 86 ? 1.997 -13.196 5.395 1.00 84.50 86 ASP A O 1
ATOM 704 N N . THR A 1 87 ? 0.880 -11.392 4.642 1.00 87.75 87 THR A N 1
ATOM 705 C CA . THR A 1 87 ? 1.522 -10.416 5.534 1.00 87.75 87 THR A CA 1
ATOM 706 C C . THR A 1 87 ? 0.510 -9.594 6.346 1.00 87.75 87 THR A C 1
ATOM 708 O O . THR A 1 87 ? -0.653 -9.395 5.966 1.00 87.75 87 THR A O 1
ATOM 711 N N . LEU A 1 88 ? 0.945 -9.064 7.494 1.00 92.06 88 LEU A N 1
ATOM 712 C CA . LEU A 1 88 ? 0.139 -8.146 8.298 1.00 92.06 88 LEU A CA 1
ATOM 713 C C . LEU A 1 88 ? -0.077 -6.813 7.568 1.00 92.06 88 LEU A C 1
ATOM 715 O O . LEU A 1 88 ? -1.149 -6.212 7.697 1.00 92.06 88 LEU A O 1
ATOM 719 N N . ILE A 1 89 ? 0.912 -6.329 6.814 1.00 92.69 89 ILE A N 1
ATOM 720 C CA . ILE A 1 89 ? 0.791 -5.068 6.070 1.00 92.69 89 ILE A CA 1
ATOM 721 C C . ILE A 1 89 ? -0.230 -5.139 4.935 1.00 92.69 89 ILE A C 1
ATOM 723 O O . ILE A 1 89 ? -0.939 -4.152 4.734 1.00 92.69 89 ILE A O 1
ATOM 727 N N . GLU A 1 90 ? -0.408 -6.285 4.276 1.00 91.25 90 GLU A N 1
ATOM 728 C CA . GLU A 1 90 ? -1.500 -6.498 3.315 1.00 91.25 90 GLU A CA 1
ATOM 729 C C . GLU A 1 90 ? -2.869 -6.426 3.997 1.00 91.25 90 GLU A C 1
ATOM 731 O O . GLU A 1 90 ? -3.777 -5.730 3.529 1.00 91.25 90 GLU A O 1
ATOM 736 N N . ALA A 1 91 ? -3.006 -7.059 5.166 1.00 93.62 91 ALA A N 1
ATOM 737 C CA . ALA A 1 91 ? -4.235 -7.001 5.952 1.00 93.62 91 ALA A CA 1
ATOM 738 C C . ALA A 1 91 ? -4.583 -5.574 6.399 1.00 93.62 91 ALA A C 1
ATOM 740 O O . ALA A 1 91 ? -5.752 -5.175 6.422 1.00 93.62 91 ALA A O 1
ATOM 741 N N . ILE A 1 92 ? -3.570 -4.785 6.759 1.00 95.88 92 ILE A N 1
ATOM 742 C CA . ILE A 1 92 ? -3.735 -3.368 7.083 1.00 95.88 92 ILE A CA 1
ATOM 743 C C . ILE A 1 92 ? -4.125 -2.581 5.825 1.00 95.88 92 ILE A C 1
ATOM 745 O O . ILE A 1 92 ? -5.069 -1.788 5.884 1.00 95.88 92 ILE A O 1
ATOM 749 N N . ALA A 1 93 ? -3.442 -2.802 4.699 1.00 94.69 93 ALA A N 1
ATOM 750 C CA . ALA A 1 93 ? -3.680 -2.110 3.436 1.00 94.69 93 ALA A CA 1
ATOM 751 C C . ALA A 1 93 ? -5.114 -2.305 2.922 1.00 94.69 93 ALA A C 1
ATOM 753 O O . ALA A 1 93 ? -5.746 -1.326 2.521 1.00 94.69 93 ALA A O 1
ATOM 754 N N . GLU A 1 94 ? -5.673 -3.516 3.020 1.00 93.56 94 GLU A N 1
ATOM 755 C CA . GLU A 1 94 ? -7.067 -3.790 2.644 1.00 93.56 94 GLU A CA 1
ATOM 756 C C . GLU A 1 94 ? -8.055 -2.925 3.451 1.00 93.56 94 GLU A C 1
ATOM 758 O O . GLU A 1 94 ? -8.995 -2.335 2.910 1.00 93.56 94 GLU A O 1
ATOM 763 N N . VAL A 1 95 ? -7.838 -2.799 4.764 1.00 96.25 95 VAL A N 1
ATOM 764 C CA . VAL A 1 95 ? -8.693 -1.968 5.625 1.00 96.25 95 VAL A CA 1
ATOM 765 C C . VAL A 1 95 ? -8.500 -0.482 5.330 1.00 96.25 95 VAL A C 1
ATOM 767 O O . VAL A 1 95 ? -9.478 0.268 5.324 1.00 96.25 95 VAL A O 1
ATOM 770 N N . LEU A 1 96 ? -7.267 -0.042 5.072 1.00 97.19 96 LEU A N 1
ATOM 771 C CA . LEU A 1 96 ? -6.973 1.339 4.685 1.00 97.19 96 LEU A CA 1
ATOM 772 C C . LEU A 1 96 ? -7.643 1.716 3.357 1.00 97.19 96 LEU A C 1
ATOM 774 O O . LEU A 1 96 ? -8.210 2.807 3.251 1.00 97.19 96 LEU A O 1
ATOM 778 N N . GLU A 1 97 ? -7.639 0.817 2.373 1.00 94.56 97 GLU A N 1
ATOM 779 C CA . GLU A 1 97 ? -8.351 1.016 1.110 1.00 94.56 97 GLU A CA 1
ATOM 780 C C . GLU A 1 97 ? -9.863 1.111 1.339 1.00 94.56 97 GLU A C 1
ATOM 782 O O . GLU A 1 97 ? -10.507 2.067 0.897 1.00 94.56 97 GLU A O 1
ATOM 787 N N . ARG A 1 98 ? -10.432 0.174 2.105 1.00 94.25 98 ARG A N 1
ATOM 788 C CA . ARG A 1 98 ? -11.879 0.109 2.341 1.00 94.25 98 ARG A CA 1
ATOM 789 C C . ARG A 1 98 ? -12.423 1.281 3.161 1.00 94.25 98 ARG A C 1
ATOM 791 O O . ARG A 1 98 ? -13.493 1.800 2.842 1.00 94.25 98 ARG A O 1
ATOM 798 N N . ASP A 1 99 ? -11.721 1.667 4.226 1.00 97.06 99 ASP A N 1
ATOM 799 C CA . ASP A 1 99 ? -12.272 2.537 5.273 1.00 97.06 99 ASP A CA 1
ATOM 800 C C . ASP A 1 99 ? -11.677 3.965 5.250 1.00 97.06 99 ASP A C 1
ATOM 802 O O . ASP A 1 99 ? -12.294 4.883 5.795 1.00 97.06 99 ASP A O 1
ATOM 806 N N . TYR A 1 100 ? -10.514 4.181 4.616 1.00 96.00 100 TYR A N 1
ATOM 807 C CA . TYR A 1 100 ? -9.755 5.445 4.700 1.00 96.00 100 TYR A CA 1
ATOM 808 C C . TYR A 1 100 ? -9.402 6.078 3.338 1.00 96.00 100 TYR A C 1
ATOM 810 O O . TYR A 1 100 ? -8.796 7.156 3.291 1.00 96.00 100 TYR A O 1
ATOM 818 N N . GLY A 1 101 ? -9.835 5.463 2.233 1.00 94.75 101 GLY A N 1
ATOM 819 C CA . GLY A 1 101 ? -9.692 6.011 0.880 1.00 94.75 101 GLY A CA 1
ATOM 820 C C . GLY A 1 101 ? -8.282 5.894 0.306 1.00 94.75 101 GLY A C 1
ATOM 821 O O . GLY A 1 101 ? -7.923 6.662 -0.588 1.00 94.75 101 GLY A O 1
ATOM 822 N N . PHE A 1 102 ? -7.477 4.974 0.836 1.00 96.00 102 PHE A N 1
ATOM 823 C CA . PHE A 1 102 ? -6.220 4.600 0.202 1.00 96.00 102 PHE A CA 1
ATOM 824 C C . PHE A 1 102 ? -6.477 3.733 -1.034 1.00 96.00 102 PHE A C 1
ATOM 826 O O . PHE A 1 102 ? -7.540 3.148 -1.202 1.00 96.00 102 PHE A O 1
ATOM 833 N N . ILE A 1 103 ? -5.485 3.659 -1.906 1.00 92.62 103 ILE A N 1
ATOM 834 C CA . ILE A 1 103 ? -5.430 2.784 -3.065 1.00 92.62 103 ILE A CA 1
ATOM 835 C C . ILE A 1 103 ? -4.172 1.948 -2.873 1.00 92.62 103 ILE A C 1
ATOM 837 O O . ILE A 1 103 ? -3.066 2.490 -2.876 1.00 92.62 103 ILE A O 1
ATOM 841 N N . PHE A 1 104 ? -4.351 0.646 -2.697 1.00 88.19 104 PHE A N 1
ATOM 842 C CA . PHE A 1 104 ? -3.273 -0.334 -2.692 1.00 88.19 104 PHE A CA 1
ATOM 843 C C . PHE A 1 104 ? -3.330 -1.125 -4.002 1.00 88.19 104 PHE A C 1
ATOM 845 O O . PHE A 1 104 ? -4.412 -1.493 -4.464 1.00 88.19 104 PHE A O 1
ATOM 852 N N . VAL A 1 105 ? -2.179 -1.367 -4.628 1.00 78.69 105 VAL A N 1
ATOM 853 C CA . VAL A 1 105 ? -2.075 -2.223 -5.814 1.00 78.69 105 VAL A CA 1
ATOM 854 C C . VAL A 1 105 ? -1.361 -3.502 -5.403 1.00 78.69 105 VAL A C 1
ATOM 856 O O . VAL A 1 105 ? -0.149 -3.484 -5.234 1.00 78.69 105 VAL A O 1
ATOM 859 N N . SER A 1 106 ? -2.123 -4.583 -5.248 1.00 75.81 106 SER A N 1
ATOM 860 C CA . SER A 1 106 ? -1.578 -5.935 -5.132 1.00 75.81 106 SER A CA 1
ATOM 861 C C . SER A 1 106 ? -1.158 -6.476 -6.499 1.00 75.81 106 SER A C 1
ATOM 863 O O . SER A 1 106 ? -1.628 -5.991 -7.538 1.00 75.81 106 SER A O 1
ATOM 865 N N . ASP A 1 1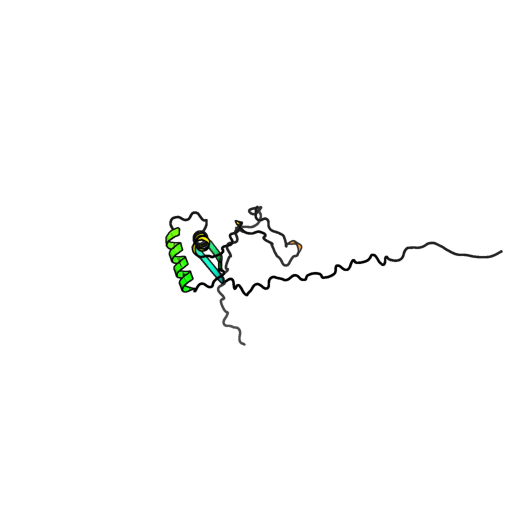07 ? -0.337 -7.524 -6.499 1.00 71.25 107 ASP A N 1
ATOM 866 C CA . ASP A 1 107 ? 0.126 -8.194 -7.718 1.00 71.25 107 ASP A CA 1
ATOM 867 C C . ASP A 1 107 ? -1.037 -8.679 -8.600 1.00 71.25 107 ASP A C 1
ATOM 869 O O . ASP A 1 107 ? -1.032 -8.464 -9.813 1.00 71.25 107 ASP A O 1
ATOM 873 N N . ASP A 1 108 ? -2.117 -9.180 -7.993 1.00 72.75 108 ASP A N 1
ATOM 874 C CA . ASP A 1 108 ? -3.347 -9.595 -8.689 1.00 72.75 108 ASP A CA 1
ATOM 875 C C . ASP A 1 108 ? -4.046 -8.464 -9.467 1.00 72.75 108 ASP A C 1
ATOM 877 O O . ASP A 1 108 ? -4.889 -8.704 -10.338 1.00 72.75 108 ASP A O 1
ATOM 881 N N . ARG A 1 109 ? -3.746 -7.203 -9.135 1.00 77.62 109 ARG A N 1
ATOM 882 C CA . ARG A 1 109 ? -4.310 -6.014 -9.793 1.00 77.62 109 ARG A CA 1
ATOM 883 C C . ARG A 1 109 ? -3.395 -5.470 -10.888 1.00 77.62 109 ARG A C 1
ATOM 885 O O . ARG A 1 109 ? -3.793 -4.531 -11.591 1.00 77.62 109 ARG A O 1
ATOM 892 N N . LEU A 1 110 ? -2.198 -6.032 -11.062 1.00 83.94 110 LEU A N 1
ATOM 893 C CA . LEU A 1 110 ? -1.291 -5.643 -12.133 1.00 83.94 110 LEU A CA 1
ATOM 894 C C . LEU A 1 110 ? -1.908 -5.981 -13.492 1.00 83.94 110 LEU A C 1
ATOM 896 O O . LEU A 1 110 ? -2.437 -7.057 -13.738 1.00 83.94 110 LEU A O 1
ATOM 900 N N . THR A 1 111 ? -1.849 -5.019 -14.412 1.00 88.06 111 THR A N 1
ATOM 901 C CA . THR A 1 111 ? -2.338 -5.210 -15.789 1.00 88.06 111 THR A CA 1
ATOM 902 C C . THR A 1 111 ? -1.220 -5.650 -16.738 1.00 88.06 111 THR A C 1
ATOM 904 O O . THR A 1 111 ? -1.487 -6.244 -17.780 1.00 88.06 111 THR A O 1
ATOM 907 N N . ALA A 1 112 ? 0.032 -5.321 -16.411 1.00 87.25 112 ALA A N 1
ATOM 908 C CA . ALA A 1 112 ? 1.220 -5.708 -17.163 1.00 87.25 112 ALA A CA 1
ATOM 909 C C . ALA A 1 112 ? 2.474 -5.548 -16.291 1.00 87.25 112 ALA A C 1
ATOM 911 O O . ALA A 1 112 ? 2.568 -4.580 -15.537 1.00 87.25 112 ALA A O 1
ATOM 912 N N . ALA A 1 113 ? 3.462 -6.422 -16.481 1.00 87.62 113 ALA A N 1
ATOM 913 C CA . ALA A 1 113 ? 4.821 -6.255 -15.970 1.00 87.62 113 ALA A CA 1
ATOM 914 C C . ALA A 1 113 ? 5.830 -6.464 -17.107 1.00 87.62 113 ALA A C 1
ATOM 916 O O . ALA A 1 113 ? 5.598 -7.249 -18.025 1.00 87.62 113 ALA A O 1
ATOM 917 N N . VAL A 1 114 ? 6.940 -5.729 -17.089 1.00 90.38 114 VAL A N 1
ATOM 918 C CA . VAL A 1 114 ? 7.969 -5.785 -18.137 1.00 90.38 114 VAL A CA 1
ATOM 919 C C . VAL A 1 114 ? 9.328 -5.941 -17.474 1.00 90.38 114 VAL A C 1
ATOM 921 O O . VAL A 1 114 ? 9.700 -5.108 -16.650 1.00 90.38 114 VAL A O 1
ATOM 924 N N . ASN A 1 115 ? 10.082 -6.964 -17.874 1.00 88.19 115 ASN A N 1
ATOM 925 C CA . ASN A 1 115 ? 11.491 -7.066 -17.524 1.00 88.19 115 ASN A CA 1
ATOM 926 C C . ASN A 1 115 ? 12.318 -6.136 -18.419 1.00 88.19 115 ASN A C 1
ATOM 928 O O . ASN A 1 115 ? 12.147 -6.140 -19.643 1.00 88.19 115 ASN A O 1
ATOM 932 N N . VAL A 1 116 ? 13.216 -5.351 -17.816 1.00 91.56 116 VAL A N 1
ATOM 933 C CA . VAL A 1 116 ? 14.066 -4.391 -18.532 1.00 91.56 116 VAL A CA 1
ATOM 934 C C . VAL A 1 116 ? 15.533 -4.568 -18.142 1.00 91.56 116 VAL A C 1
ATOM 936 O O . VAL A 1 116 ? 15.907 -4.443 -16.979 1.00 91.56 116 VAL A O 1
ATOM 939 N N . SER A 1 117 ? 16.377 -4.771 -19.147 1.00 91.50 117 SER A N 1
ATOM 940 C CA . SER A 1 117 ? 17.829 -4.885 -19.076 1.00 91.50 117 SER A CA 1
ATOM 941 C C . SER A 1 117 ? 18.498 -3.943 -20.087 1.00 91.50 117 SER A C 1
ATOM 943 O O . SER A 1 117 ? 17.876 -3.331 -20.960 1.00 91.50 117 SER A O 1
ATOM 945 N N . LYS A 1 118 ? 19.821 -3.805 -19.960 1.00 94.25 118 LYS A N 1
ATOM 946 C CA . LYS A 1 118 ? 20.658 -3.109 -20.946 1.00 94.25 118 LYS A CA 1
ATOM 947 C C . LYS A 1 118 ? 20.773 -3.888 -22.256 1.00 94.25 118 LYS A C 1
ATOM 949 O O . LYS A 1 118 ? 21.014 -3.267 -23.290 1.00 94.25 118 LYS A O 1
ATOM 954 N N . ALA A 1 119 ? 20.673 -5.214 -22.202 1.00 92.38 119 ALA A N 1
ATOM 955 C CA . ALA A 1 119 ? 20.661 -6.065 -23.382 1.00 92.38 119 ALA A CA 1
ATOM 956 C C . ALA A 1 119 ? 19.233 -6.128 -23.941 1.00 92.38 119 ALA A C 1
ATOM 958 O O . ALA A 1 119 ? 18.282 -6.394 -23.211 1.00 92.38 119 ALA A O 1
ATOM 959 N N . GLU A 1 120 ? 19.069 -5.823 -25.229 1.00 87.81 120 GLU A N 1
ATOM 960 C CA . GLU A 1 120 ? 17.741 -5.706 -25.845 1.00 87.81 120 GLU A CA 1
ATOM 961 C C . GLU A 1 120 ? 16.992 -7.045 -25.870 1.00 87.81 120 GLU A C 1
ATOM 963 O O . GLU A 1 120 ? 15.778 -7.076 -25.693 1.00 87.81 120 GLU A O 1
ATOM 968 N N . ASP A 1 121 ? 17.725 -8.141 -26.044 1.00 91.75 121 ASP A N 1
ATOM 969 C CA . ASP A 1 121 ? 17.237 -9.518 -26.069 1.00 91.75 121 ASP A CA 1
ATOM 970 C C . ASP A 1 121 ? 16.823 -10.061 -24.693 1.00 91.75 121 ASP A C 1
ATOM 972 O O . ASP A 1 121 ? 16.151 -11.087 -24.622 1.00 91.75 121 ASP A O 1
ATOM 976 N N . GLU A 1 122 ? 17.153 -9.349 -23.616 1.00 87.75 122 GLU A N 1
ATOM 977 C CA . GLU A 1 122 ? 16.731 -9.665 -22.247 1.00 87.75 122 GLU A CA 1
ATOM 978 C C . GLU A 1 122 ? 15.448 -8.909 -21.833 1.00 87.75 122 GLU A C 1
ATOM 980 O O . GLU A 1 122 ? 14.922 -9.132 -20.742 1.00 87.75 122 GLU A O 1
ATOM 985 N N . ASN A 1 123 ? 14.909 -8.032 -22.693 1.00 89.19 123 ASN A N 1
ATOM 986 C CA . ASN A 1 123 ? 13.665 -7.299 -22.438 1.00 89.19 123 ASN A CA 1
ATOM 987 C C . ASN A 1 123 ? 12.44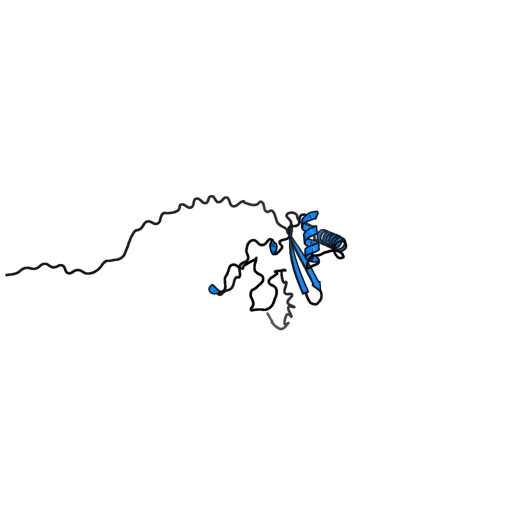2 -8.117 -22.871 1.00 89.19 123 ASN A C 1
ATOM 989 O O . ASN A 1 123 ? 12.321 -8.480 -24.043 1.00 89.19 123 ASN A O 1
ATOM 993 N N . PHE A 1 124 ? 11.484 -8.346 -21.972 1.00 88.88 124 PHE A N 1
ATOM 994 C CA . PHE A 1 124 ? 10.263 -9.093 -22.295 1.00 88.88 124 PHE A CA 1
ATOM 995 C C . PHE A 1 124 ? 9.061 -8.665 -21.445 1.00 88.88 124 PHE A C 1
ATOM 997 O O . PHE A 1 124 ? 9.210 -8.141 -20.343 1.00 88.88 124 PHE A O 1
ATOM 1004 N N . LEU A 1 125 ? 7.853 -8.881 -21.978 1.00 91.62 125 LEU A N 1
ATOM 1005 C CA . LEU A 1 125 ? 6.604 -8.764 -21.220 1.00 91.62 125 LEU A CA 1
ATOM 1006 C C . LEU A 1 125 ? 6.496 -9.991 -20.307 1.00 91.62 125 LEU A C 1
ATOM 1008 O O . LEU A 1 125 ? 6.475 -11.112 -20.814 1.00 91.62 125 LEU A O 1
ATOM 1012 N N . ALA A 1 126 ? 6.476 -9.772 -18.994 1.00 87.62 126 ALA A N 1
ATOM 1013 C CA . ALA A 1 126 ? 6.348 -10.838 -18.012 1.00 87.62 126 ALA A CA 1
ATOM 1014 C C . ALA A 1 126 ? 4.914 -11.379 -17.997 1.00 87.62 126 ALA A C 1
ATOM 1016 O O . ALA A 1 126 ? 3.951 -10.631 -18.198 1.00 87.62 126 ALA A O 1
ATOM 1017 N N . ASP A 1 127 ? 4.795 -12.686 -17.780 1.00 81.69 127 ASP A N 1
ATOM 1018 C CA . ASP A 1 127 ? 3.508 -13.326 -17.547 1.00 81.69 127 ASP A CA 1
ATOM 1019 C C . ASP A 1 127 ? 3.102 -13.110 -16.086 1.00 81.69 127 ASP A C 1
ATOM 1021 O O . ASP A 1 127 ? 3.906 -13.331 -15.184 1.00 81.69 127 ASP A O 1
ATOM 1025 N N . LEU A 1 128 ? 1.873 -12.643 -15.873 1.00 73.75 128 LEU A N 1
ATOM 1026 C CA . LEU A 1 128 ? 1.317 -12.371 -14.546 1.00 73.75 128 LEU A CA 1
ATOM 1027 C C . LEU A 1 128 ? 0.526 -13.570 -13.997 1.00 73.75 128 LEU A C 1
ATOM 1029 O O . LEU A 1 128 ? 0.316 -13.655 -12.795 1.00 73.75 128 LEU A O 1
ATOM 1033 N N . GLU A 1 129 ? 0.086 -14.502 -14.856 1.00 63.00 129 GLU A N 1
ATOM 1034 C CA . GLU A 1 129 ? -0.681 -15.698 -14.455 1.00 63.00 129 GLU A CA 1
ATOM 1035 C C . GLU A 1 129 ? 0.221 -16.908 -14.136 1.00 63.00 129 GLU A C 1
ATOM 1037 O O . GLU A 1 129 ? -0.253 -17.924 -13.621 1.00 63.00 129 GLU A O 1
ATOM 1042 N N . GLY A 1 130 ? 1.519 -16.820 -14.443 1.00 51.50 130 GLY A N 1
ATOM 1043 C CA . GLY A 1 130 ? 2.478 -17.913 -14.318 1.00 51.50 130 GLY A CA 1
ATOM 1044 C C . GLY A 1 130 ? 3.523 -17.648 -13.243 1.00 51.50 130 GLY A C 1
ATOM 1045 O O . GLY A 1 130 ? 4.536 -17.007 -13.515 1.00 51.50 130 GLY A O 1
ATOM 1046 N N . GLY A 1 131 ? 3.317 -18.210 -12.048 1.00 48.81 131 GLY A N 1
ATOM 1047 C CA . GLY A 1 131 ? 4.405 -18.412 -11.092 1.00 48.81 131 GLY A CA 1
ATOM 1048 C C . GLY A 1 131 ? 5.584 -19.090 -11.798 1.00 48.81 131 GLY A C 1
ATOM 1049 O O . GLY A 1 131 ? 5.395 -20.079 -12.505 1.00 48.81 131 GLY A O 1
ATOM 1050 N N . ALA A 1 132 ? 6.761 -18.485 -11.658 1.00 43.66 132 ALA A N 1
ATOM 1051 C CA . ALA A 1 132 ? 7.998 -18.770 -12.378 1.00 43.66 132 ALA A CA 1
ATOM 1052 C C . ALA A 1 132 ? 8.210 -20.242 -12.802 1.00 43.66 132 ALA A C 1
ATOM 1054 O O . ALA A 1 132 ? 8.189 -21.155 -11.978 1.00 43.66 132 ALA A O 1
ATOM 1055 N N . GLU A 1 133 ? 8.526 -20.468 -14.082 1.00 38.97 133 GLU A N 1
ATOM 1056 C CA . GLU A 1 133 ? 9.150 -21.721 -14.528 1.00 38.97 133 GLU A CA 1
ATOM 1057 C C . GLU A 1 133 ? 10.676 -21.683 -14.281 1.00 38.97 133 GLU A C 1
ATOM 1059 O O . GLU A 1 133 ? 11.295 -20.616 -14.304 1.00 38.97 133 GLU A O 1
ATOM 1064 N N . PRO A 1 134 ? 11.290 -22.848 -14.010 1.00 44.28 134 PRO A N 1
ATOM 1065 C CA . PRO A 1 134 ? 12.330 -23.016 -13.002 1.00 44.28 134 PRO A CA 1
ATOM 1066 C C . PRO A 1 134 ? 13.724 -22.671 -13.521 1.00 44.28 134 PRO A C 1
ATOM 1068 O O . PRO A 1 134 ? 14.173 -23.204 -14.539 1.00 44.28 134 PRO A O 1
ATOM 1071 N N . GLY A 1 135 ? 14.459 -21.857 -12.762 1.00 45.59 135 GLY A N 1
ATOM 1072 C CA . GLY A 1 135 ? 15.866 -21.616 -13.064 1.00 45.59 135 GLY A CA 1
ATOM 1073 C C . GLY A 1 135 ? 16.647 -20.815 -12.037 1.00 45.59 135 GLY A C 1
ATOM 1074 O O . GLY A 1 135 ? 17.813 -21.135 -11.832 1.00 45.59 135 GLY A O 1
ATOM 1075 N N . GLU A 1 136 ? 16.048 -19.827 -11.376 1.00 41.09 136 GLU A N 1
ATOM 1076 C CA . GLU A 1 136 ? 16.767 -18.969 -10.428 1.00 41.09 136 GLU A CA 1
ATOM 1077 C C . GLU A 1 136 ? 15.863 -18.656 -9.230 1.00 41.09 136 GLU A C 1
ATOM 1079 O O . GLU A 1 136 ? 14.651 -18.517 -9.374 1.00 41.09 136 GLU A O 1
ATOM 1084 N N . GLU A 1 137 ? 16.470 -18.699 -8.050 1.00 42.78 137 GLU A N 1
ATOM 1085 C CA . GLU A 1 137 ? 15.852 -18.716 -6.727 1.00 42.78 137 GLU A CA 1
ATOM 1086 C C . GLU A 1 137 ? 14.979 -17.470 -6.466 1.00 42.78 137 GLU A C 1
ATOM 1088 O O . GLU A 1 137 ? 15.418 -16.339 -6.657 1.00 42.78 137 GLU A O 1
ATOM 1093 N N . ASP A 1 138 ? 13.765 -17.752 -5.990 1.00 41.47 138 ASP A N 1
ATOM 1094 C CA . ASP A 1 138 ? 12.865 -16.932 -5.173 1.00 41.47 138 ASP A CA 1
ATOM 1095 C C . ASP A 1 138 ? 12.142 -15.693 -5.762 1.00 41.47 138 ASP A C 1
ATOM 1097 O O . ASP A 1 138 ? 12.716 -14.662 -6.103 1.00 41.47 138 ASP A O 1
ATOM 1101 N N . GLU A 1 139 ? 10.803 -15.802 -5.718 1.00 45.19 139 GLU A 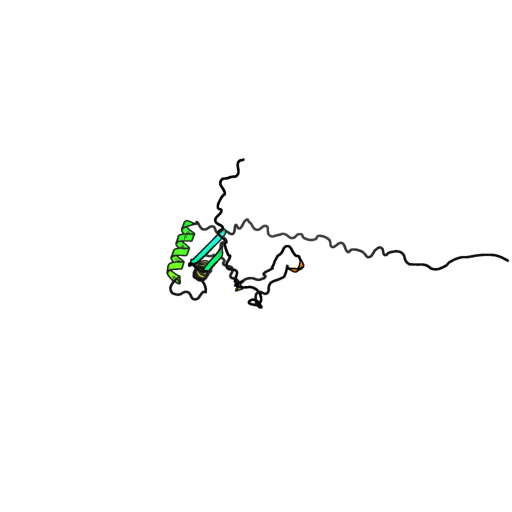N 1
ATOM 1102 C CA . GLU A 1 139 ? 9.880 -14.757 -5.234 1.00 45.19 139 GLU A CA 1
ATOM 1103 C C . GLU A 1 139 ? 9.779 -13.457 -6.051 1.00 45.19 139 GLU A C 1
ATOM 1105 O O . GLU A 1 139 ? 10.08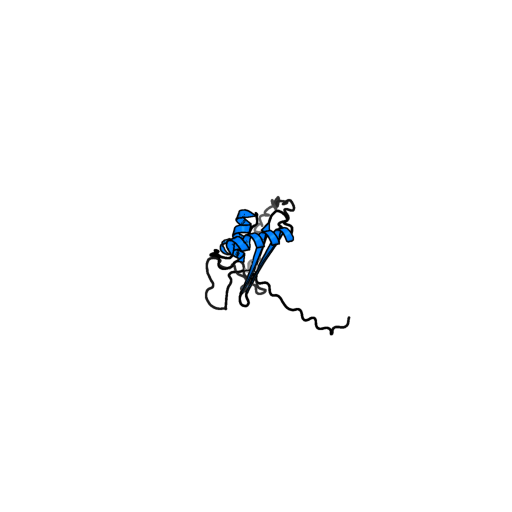6 -12.366 -5.580 1.00 45.19 139 GLU A O 1
ATOM 1110 N N . LEU A 1 140 ? 9.225 -13.550 -7.263 1.00 44.59 140 LEU A N 1
ATOM 1111 C CA . LEU A 1 140 ? 8.662 -12.396 -7.984 1.00 44.59 140 LEU A CA 1
ATOM 1112 C C . LEU A 1 140 ? 7.206 -12.090 -7.566 1.00 44.59 140 LEU A C 1
ATOM 1114 O O . LEU A 1 140 ? 6.417 -11.649 -8.397 1.00 44.59 140 LEU A O 1
ATOM 1118 N N . GLY A 1 141 ? 6.850 -12.342 -6.302 1.00 41.69 141 GLY A N 1
ATOM 1119 C CA . GLY A 1 141 ? 5.747 -11.626 -5.660 1.00 41.69 141 GLY A CA 1
ATOM 1120 C C . GLY A 1 141 ? 6.337 -10.295 -5.227 1.00 41.69 141 GLY A C 1
ATOM 1121 O O . GLY A 1 141 ? 7.134 -10.262 -4.291 1.00 41.69 141 GLY A O 1
ATOM 1122 N N . ALA A 1 142 ? 6.132 -9.244 -6.010 1.00 43.62 142 ALA A N 1
ATOM 1123 C CA . ALA A 1 142 ? 6.870 -8.003 -5.837 1.00 43.62 142 ALA A CA 1
ATOM 1124 C C . ALA A 1 142 ? 6.256 -7.164 -4.712 1.00 43.62 142 ALA A C 1
ATOM 1126 O O . ALA A 1 142 ? 5.770 -6.059 -4.948 1.00 43.62 142 ALA A O 1
ATOM 1127 N N . ASP A 1 143 ? 6.400 -7.646 -3.478 1.00 50.50 143 ASP A N 1
ATOM 1128 C CA . ASP A 1 143 ? 6.586 -6.754 -2.342 1.00 50.50 143 ASP A CA 1
ATOM 1129 C C . ASP A 1 143 ? 7.805 -5.890 -2.668 1.00 50.50 143 ASP A C 1
ATOM 1131 O O . ASP A 1 143 ? 8.872 -6.390 -3.055 1.00 50.50 143 ASP A O 1
ATOM 1135 N N . TYR A 1 144 ? 7.644 -4.571 -2.609 1.00 44.72 144 TYR A N 1
ATOM 1136 C CA . TYR A 1 144 ? 8.741 -3.659 -2.896 1.00 44.72 144 TYR A CA 1
ATOM 1137 C C . TYR A 1 144 ? 9.895 -4.038 -1.950 1.00 44.72 144 TYR A C 1
ATOM 1139 O O . TYR A 1 144 ? 9.718 -4.089 -0.746 1.00 44.72 144 TYR A O 1
ATOM 1147 N N . ARG A 1 145 ? 11.063 -4.420 -2.480 1.00 45.94 145 ARG A N 1
ATOM 1148 C CA . ARG A 1 145 ? 12.230 -4.769 -1.651 1.00 45.94 145 ARG A CA 1
ATOM 1149 C C . ARG A 1 145 ? 13.110 -3.534 -1.483 1.00 45.94 145 ARG A C 1
ATOM 1151 O O . ARG A 1 145 ? 13.886 -3.203 -2.386 1.00 45.94 145 ARG A O 1
ATOM 1158 N N . ALA A 1 146 ? 13.041 -2.857 -0.338 1.00 42.59 146 ALA A N 1
ATOM 1159 C CA . ALA A 1 146 ? 14.012 -1.834 0.032 1.00 42.59 146 ALA A CA 1
ATOM 1160 C C . ALA A 1 146 ? 15.335 -2.467 0.505 1.00 42.59 146 ALA A C 1
ATOM 1162 O O . ALA A 1 146 ? 15.437 -3.068 1.572 1.00 42.59 146 ALA A O 1
ATOM 1163 N N . ILE A 1 147 ? 16.412 -2.284 -0.267 1.00 44.19 147 ILE A N 1
ATOM 1164 C CA . ILE A 1 147 ? 17.768 -2.622 0.189 1.00 44.19 147 ILE A CA 1
ATOM 1165 C C . ILE A 1 147 ? 18.301 -1.462 1.036 1.00 44.19 147 ILE A C 1
ATOM 1167 O O . ILE A 1 147 ? 18.731 -0.435 0.501 1.00 44.19 147 ILE A O 1
ATOM 1171 N N . VAL A 1 148 ? 18.339 -1.632 2.359 1.00 39.19 148 VAL A N 1
ATOM 1172 C CA . VAL A 1 148 ? 19.072 -0.721 3.250 1.00 39.19 148 VAL A CA 1
ATOM 1173 C C . VAL A 1 148 ? 20.563 -1.047 3.165 1.00 39.19 148 VAL A C 1
ATOM 1175 O O . VAL A 1 148 ? 21.055 -1.996 3.769 1.00 39.19 148 VAL A O 1
ATOM 1178 N N . ALA A 1 149 ? 21.307 -0.255 2.395 1.00 43.19 149 ALA A N 1
ATOM 1179 C CA . ALA A 1 149 ? 22.764 -0.312 2.404 1.00 43.19 149 ALA A CA 1
ATOM 1180 C C . ALA A 1 149 ? 23.318 0.599 3.511 1.00 43.19 149 ALA A C 1
ATOM 1182 O O . ALA A 1 149 ? 23.197 1.824 3.428 1.00 43.19 149 ALA A O 1
ATOM 1183 N N . ASP A 1 150 ? 23.995 0.019 4.505 1.00 43.84 150 ASP A N 1
ATOM 1184 C CA . ASP A 1 150 ? 24.833 0.778 5.435 1.00 43.84 150 ASP A CA 1
ATOM 1185 C C . ASP A 1 150 ? 25.979 1.437 4.656 1.00 43.84 150 ASP A C 1
ATOM 1187 O O . ASP A 1 150 ? 26.991 0.814 4.314 1.00 43.84 150 ASP A O 1
ATOM 1191 N N . PHE A 1 151 ? 25.835 2.728 4.358 1.00 41.69 151 PHE A N 1
ATOM 1192 C CA . PHE A 1 151 ? 26.913 3.513 3.776 1.00 41.69 151 PHE A CA 1
ATOM 1193 C C . PHE A 1 151 ? 27.991 3.755 4.840 1.00 41.69 151 PHE A C 1
ATOM 1195 O O . PHE A 1 151 ? 27.987 4.759 5.556 1.00 41.69 151 PHE A O 1
ATOM 1202 N N . GLN A 1 152 ? 28.955 2.838 4.938 1.00 45.72 152 GLN A N 1
ATOM 1203 C CA . GLN A 1 152 ? 30.209 3.081 5.648 1.00 45.72 152 GLN A CA 1
ATOM 1204 C C . GLN A 1 152 ? 31.029 4.104 4.854 1.00 45.72 152 GLN A C 1
ATOM 1206 O O . GLN A 1 152 ? 31.851 3.759 4.005 1.00 45.72 152 GLN A O 1
ATOM 1211 N N . GLY A 1 153 ? 30.782 5.389 5.109 1.00 43.38 153 GLY A N 1
ATOM 1212 C CA . GLY A 1 153 ? 31.591 6.473 4.570 1.00 43.38 153 GLY A CA 1
ATOM 1213 C C . GLY A 1 153 ? 33.042 6.317 5.021 1.00 43.38 153 GLY A C 1
ATOM 1214 O O . GLY A 1 153 ? 33.357 6.546 6.186 1.00 43.38 153 GLY A O 1
ATOM 1215 N N . ASP A 1 154 ? 33.929 5.926 4.104 1.00 49.50 154 ASP A N 1
ATOM 1216 C CA . ASP A 1 154 ? 35.374 5.924 4.339 1.00 49.50 154 ASP A CA 1
ATOM 1217 C C . ASP A 1 154 ? 35.836 7.370 4.622 1.00 49.50 154 ASP A C 1
ATOM 1219 O O . ASP A 1 154 ? 35.743 8.227 3.736 1.00 49.50 154 ASP A O 1
ATOM 1223 N N . PRO A 1 155 ? 36.360 7.683 5.822 1.00 52.81 155 PRO A N 1
ATOM 1224 C CA . PRO A 1 155 ? 36.750 9.041 6.204 1.00 52.81 155 PRO A CA 1
ATOM 1225 C C . PRO A 1 155 ? 38.044 9.536 5.523 1.00 52.81 155 PRO A C 1
ATOM 1227 O O . PRO A 1 155 ? 38.672 10.476 6.011 1.00 52.81 155 PRO A O 1
ATOM 1230 N N . ARG A 1 156 ? 38.502 8.919 4.422 1.00 47.91 156 ARG A N 1
ATOM 1231 C CA . ARG A 1 156 ? 39.838 9.160 3.840 1.00 47.91 156 ARG A CA 1
ATOM 1232 C C . ARG A 1 156 ? 39.872 9.712 2.415 1.00 47.91 156 ARG A C 1
ATOM 1234 O O . ARG A 1 156 ? 40.833 9.452 1.691 1.00 47.91 156 ARG A O 1
ATOM 1241 N N . ARG A 1 157 ? 38.912 10.543 2.006 1.00 44.06 157 ARG A N 1
ATOM 1242 C CA . ARG A 1 157 ? 39.099 11.391 0.812 1.00 44.06 157 ARG A CA 1
ATOM 1243 C C . ARG A 1 157 ? 39.240 12.867 1.201 1.00 44.06 157 ARG A C 1
ATOM 1245 O O . ARG A 1 157 ? 38.254 13.465 1.618 1.00 44.06 157 ARG A O 1
ATOM 1252 N N . PRO A 1 158 ? 40.451 13.452 1.102 1.00 53.34 158 PRO A N 1
ATOM 1253 C CA . PRO A 1 158 ? 40.628 14.896 1.180 1.00 53.34 158 PRO A CA 1
ATOM 1254 C C . PRO A 1 158 ? 40.063 15.570 -0.081 1.00 53.34 158 PRO A C 1
ATOM 1256 O O . PRO A 1 158 ? 40.199 15.023 -1.177 1.00 53.34 158 PRO A O 1
ATOM 1259 N N . ASN A 1 159 ? 39.443 16.739 0.117 1.00 56.78 159 ASN A N 1
ATOM 1260 C CA . ASN A 1 159 ? 38.915 17.631 -0.925 1.00 56.78 159 ASN A CA 1
ATOM 1261 C C . ASN A 1 159 ? 40.005 18.188 -1.846 1.00 56.78 159 ASN A C 1
ATOM 1263 O O . ASN A 1 159 ? 41.101 18.508 -1.328 1.00 56.78 159 ASN A O 1
#